Protein AF-A0A1I4LCC0-F1 (afdb_monomer_lite)

Radius of gyration: 14.6 Å; chains: 1; bounding box: 35×23×42 Å

Structure (mmCIF, N/CA/C/O backbone):
data_AF-A0A1I4LCC0-F1
#
_entry.id   AF-A0A1I4LCC0-F1
#
loop_
_atom_site.group_PDB
_atom_site.id
_atom_site.type_symbol
_atom_site.label_atom_id
_atom_site.label_alt_id
_atom_site.label_comp_id
_atom_site.label_asym_id
_atom_site.label_entity_id
_atom_site.label_seq_id
_atom_site.pdbx_PDB_ins_code
_atom_s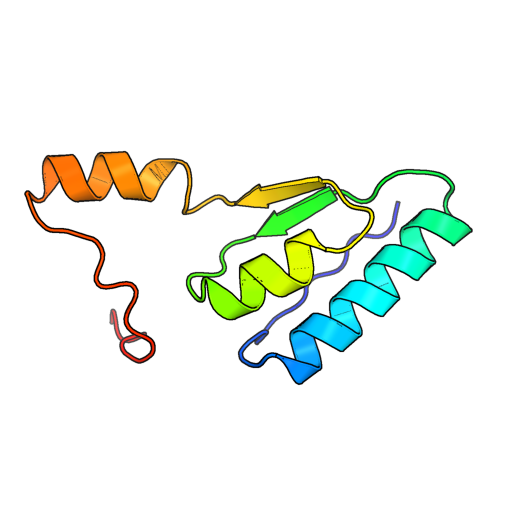ite.Cartn_x
_atom_site.Cartn_y
_atom_site.Cartn_z
_atom_site.occupancy
_atom_site.B_iso_or_equiv
_atom_site.auth_seq_id
_atom_site.auth_comp_id
_atom_site.auth_asym_id
_atom_site.auth_atom_id
_atom_site.pdbx_PDB_model_num
ATOM 1 N N . MET A 1 1 ? -0.131 11.053 16.128 1.00 66.81 1 MET A N 1
ATOM 2 C CA . MET A 1 1 ? -0.236 10.296 14.867 1.00 66.81 1 MET A CA 1
ATOM 3 C C . MET A 1 1 ? 0.967 9.372 14.796 1.00 66.81 1 MET A C 1
ATOM 5 O O . MET A 1 1 ? 2.093 9.855 14.780 1.00 66.81 1 MET A O 1
ATOM 9 N N . GLU A 1 2 ? 0.739 8.067 14.912 1.00 85.12 2 GLU A N 1
ATOM 10 C CA . GLU A 1 2 ? 1.801 7.055 14.940 1.00 85.12 2 GLU A CA 1
ATOM 11 C C . GLU A 1 2 ? 2.368 6.842 13.527 1.00 85.12 2 GLU A C 1
ATOM 13 O O . GLU A 1 2 ? 1.615 6.769 12.556 1.00 85.12 2 GLU A O 1
ATOM 18 N N . LYS A 1 3 ? 3.697 6.743 13.396 1.00 92.00 3 LYS A N 1
ATOM 19 C CA . LYS A 1 3 ? 4.359 6.396 12.132 1.00 92.00 3 LYS A CA 1
ATOM 20 C C . LYS A 1 3 ? 4.770 4.931 12.165 1.00 92.00 3 LYS A C 1
ATOM 22 O O . LYS A 1 3 ? 5.508 4.516 13.053 1.00 92.00 3 LYS A O 1
ATOM 27 N N . ILE A 1 4 ? 4.353 4.175 11.155 1.00 93.56 4 ILE A N 1
ATOM 28 C CA . ILE A 1 4 ? 4.613 2.739 11.045 1.00 93.56 4 ILE A CA 1
ATOM 29 C C . ILE A 1 4 ? 5.311 2.466 9.717 1.00 93.56 4 ILE A C 1
ATOM 31 O O . ILE A 1 4 ? 4.842 2.903 8.669 1.00 93.56 4 ILE A O 1
ATOM 35 N N . ASN A 1 5 ? 6.412 1.717 9.764 1.00 94.62 5 ASN A N 1
ATOM 36 C CA . ASN A 1 5 ? 7.041 1.167 8.568 1.00 94.62 5 ASN A CA 1
ATOM 37 C C . ASN A 1 5 ? 6.610 -0.294 8.383 1.00 94.62 5 ASN A C 1
ATOM 39 O O . ASN A 1 5 ? 6.588 -1.056 9.352 1.00 94.62 5 ASN A O 1
ATOM 43 N N . VAL A 1 6 ? 6.272 -0.683 7.154 1.00 94.25 6 VAL A N 1
ATOM 44 C CA . VAL A 1 6 ? 5.795 -2.033 6.823 1.00 94.25 6 VAL A CA 1
ATOM 45 C C . VAL A 1 6 ? 6.720 -2.646 5.770 1.00 94.25 6 VAL A C 1
ATOM 47 O O . VAL A 1 6 ? 6.444 -2.553 4.574 1.00 94.25 6 VAL A O 1
ATOM 50 N N . PRO A 1 7 ? 7.847 -3.244 6.188 1.00 92.62 7 PRO A N 1
ATOM 51 C CA . PRO A 1 7 ? 8.777 -3.865 5.259 1.00 92.62 7 PRO A CA 1
ATOM 52 C C . PRO A 1 7 ? 8.261 -5.231 4.778 1.00 92.62 7 PRO A C 1
ATOM 54 O O . PRO A 1 7 ? 7.445 -5.878 5.435 1.00 92.62 7 PRO A O 1
ATOM 57 N N . PHE A 1 8 ? 8.789 -5.696 3.642 1.00 87.94 8 PHE A N 1
ATOM 58 C CA . PHE A 1 8 ? 8.565 -7.051 3.111 1.00 87.94 8 PHE A CA 1
ATOM 59 C C . PHE A 1 8 ? 7.090 -7.410 2.859 1.00 87.94 8 PHE A C 1
ATOM 61 O O . PHE A 1 8 ? 6.659 -8.543 3.103 1.00 87.94 8 PHE A O 1
ATOM 68 N N . LEU A 1 9 ? 6.302 -6.450 2.367 1.00 93.06 9 LEU A N 1
ATOM 69 C CA . LEU A 1 9 ? 4.926 -6.682 1.937 1.00 93.06 9 LEU A CA 1
ATOM 70 C C . LEU A 1 9 ? 4.913 -7.340 0.546 1.00 93.06 9 LEU A C 1
ATOM 72 O O . LEU A 1 9 ? 4.811 -6.681 -0.483 1.00 93.06 9 LEU A O 1
ATOM 76 N N . ASP A 1 10 ? 5.094 -8.659 0.529 1.00 91.50 10 ASP A N 1
ATOM 77 C CA . ASP A 1 10 ? 5.398 -9.450 -0.671 1.00 91.50 10 ASP A CA 1
ATOM 78 C C . ASP A 1 10 ? 4.296 -10.437 -1.081 1.00 91.50 10 ASP A C 1
ATOM 80 O O . ASP A 1 10 ? 4.427 -11.080 -2.127 1.00 91.50 10 ASP A O 1
ATOM 84 N N . ASN A 1 11 ? 3.220 -10.539 -0.296 1.00 95.06 11 ASN A N 1
ATOM 85 C CA . ASN A 1 11 ? 2.090 -11.421 -0.559 1.00 95.06 11 ASN A CA 1
ATOM 86 C C . ASN A 1 11 ? 0.748 -10.831 -0.093 1.00 95.06 11 ASN A C 1
ATOM 88 O O . ASN A 1 11 ? 0.679 -9.964 0.783 1.00 95.06 11 ASN A O 1
ATOM 92 N N . ILE A 1 12 ? -0.332 -11.375 -0.657 1.00 96.75 12 ILE A N 1
ATOM 93 C CA . ILE A 1 12 ? -1.712 -10.936 -0.420 1.00 96.75 12 ILE A CA 1
ATOM 94 C C . ILE A 1 12 ? -2.152 -11.119 1.040 1.00 96.75 12 ILE A C 1
ATOM 96 O O . ILE A 1 12 ? -2.907 -10.298 1.556 1.00 96.75 12 ILE A O 1
ATOM 100 N N . ALA A 1 13 ? -1.679 -12.154 1.741 1.00 97.19 13 ALA A N 1
ATOM 101 C CA . ALA A 1 13 ? -2.059 -12.376 3.137 1.00 97.19 13 ALA A CA 1
ATOM 102 C C . ALA A 1 13 ? -1.547 -11.245 4.046 1.00 97.19 13 ALA A C 1
ATOM 104 O O . ALA A 1 13 ? -2.312 -10.701 4.846 1.00 97.19 13 ALA A O 1
ATOM 105 N N . LYS A 1 14 ? -0.288 -10.822 3.864 1.00 96.94 14 LYS A N 1
ATOM 106 C CA . LYS A 1 14 ? 0.268 -9.653 4.561 1.00 96.94 14 LYS A CA 1
ATOM 107 C C . LYS A 1 14 ? -0.473 -8.365 4.184 1.00 96.94 14 LYS A C 1
ATOM 109 O O . LYS A 1 14 ? -0.732 -7.542 5.058 1.00 96.94 14 LYS A O 1
ATOM 114 N N . ALA A 1 15 ? -0.854 -8.204 2.914 1.00 97.69 15 ALA A N 1
ATOM 115 C CA . ALA A 1 15 ? -1.624 -7.047 2.450 1.00 97.69 15 ALA A CA 1
ATOM 116 C C . ALA A 1 15 ? -2.987 -6.949 3.153 1.00 97.69 15 ALA A C 1
ATOM 118 O O . ALA A 1 15 ? -3.335 -5.898 3.686 1.00 97.69 15 ALA A O 1
ATOM 119 N N . ARG A 1 16 ? -3.720 -8.064 3.253 1.00 98.31 16 ARG A N 1
ATOM 120 C CA . ARG A 1 16 ? -5.000 -8.130 3.980 1.00 98.31 16 ARG A CA 1
ATOM 121 C C . ARG A 1 16 ? -4.837 -7.808 5.465 1.00 98.31 16 ARG A C 1
ATOM 123 O O . ARG A 1 16 ? -5.625 -7.048 6.018 1.00 98.31 16 ARG A O 1
ATOM 130 N N . ALA A 1 17 ? -3.790 -8.325 6.107 1.00 98.00 17 ALA A N 1
ATOM 131 C CA . ALA A 1 17 ? -3.498 -7.985 7.500 1.00 98.00 17 ALA A CA 1
ATOM 132 C C . ALA A 1 17 ? -3.208 -6.482 7.684 1.00 98.00 17 ALA A C 1
ATOM 134 O O . ALA A 1 17 ? -3.625 -5.880 8.678 1.00 98.00 17 ALA A O 1
ATOM 135 N N . LEU A 1 18 ? -2.528 -5.862 6.714 1.00 97.44 18 LEU A N 1
ATOM 136 C CA . LEU A 1 18 ? -2.289 -4.422 6.708 1.00 97.44 18 LEU A CA 1
ATOM 137 C C . LEU A 1 18 ? -3.589 -3.624 6.521 1.00 97.44 18 LEU A C 1
ATOM 139 O O . LEU A 1 18 ? -3.791 -2.658 7.253 1.00 97.44 18 LEU A O 1
ATOM 143 N N . VAL A 1 19 ? -4.486 -4.045 5.623 1.00 98.38 19 VAL A N 1
ATOM 144 C CA . VAL A 1 19 ? -5.820 -3.434 5.442 1.00 98.38 19 VAL A CA 1
ATOM 145 C C . VAL A 1 19 ? -6.585 -3.401 6.765 1.00 98.38 19 VAL A C 1
ATOM 147 O O . VAL A 1 19 ? -7.055 -2.345 7.187 1.00 98.38 19 VAL A O 1
ATOM 150 N N . GLU A 1 20 ? -6.631 -4.528 7.476 1.00 98.19 20 GLU A N 1
ATOM 151 C CA . GLU A 1 20 ? -7.289 -4.615 8.782 1.00 98.19 20 GLU A CA 1
ATOM 152 C C . GLU A 1 20 ? -6.671 -3.666 9.816 1.00 98.19 20 GLU A C 1
ATOM 154 O O . GLU A 1 20 ? -7.377 -3.044 10.614 1.00 98.19 20 GLU A O 1
ATOM 159 N N . ARG A 1 21 ? -5.342 -3.523 9.810 1.00 97.00 21 ARG A N 1
ATOM 160 C CA . ARG A 1 21 ? -4.635 -2.590 10.697 1.00 97.00 21 ARG A CA 1
ATOM 161 C C . ARG A 1 21 ? -4.947 -1.132 10.358 1.00 97.00 21 ARG A C 1
ATOM 163 O O . ARG A 1 21 ? -5.221 -0.356 11.271 1.00 97.00 21 ARG A O 1
ATOM 170 N N . ILE A 1 22 ? -4.941 -0.777 9.074 1.00 97.62 22 ILE A N 1
ATOM 171 C CA . ILE A 1 22 ? -5.280 0.565 8.585 1.00 97.62 22 ILE A CA 1
ATOM 172 C C . ILE A 1 22 ? -6.714 0.925 8.981 1.00 97.62 22 ILE A C 1
ATOM 174 O O . ILE A 1 22 ? -6.949 2.001 9.528 1.00 97.62 22 ILE A O 1
ATOM 178 N N . ASN A 1 23 ? -7.664 0.014 8.766 1.00 98.06 23 ASN A N 1
ATOM 179 C CA . ASN A 1 23 ? -9.070 0.235 9.102 1.00 98.06 23 ASN A CA 1
ATOM 180 C C . ASN A 1 23 ? -9.276 0.424 10.610 1.00 98.06 23 ASN A C 1
ATOM 182 O O . ASN A 1 23 ? -10.058 1.281 11.027 1.00 98.06 23 ASN A O 1
ATOM 186 N N . ARG A 1 24 ? -8.543 -0.332 11.438 1.00 97.06 24 ARG A N 1
ATOM 187 C CA . ARG A 1 24 ? -8.530 -0.127 12.893 1.00 97.06 24 ARG A CA 1
ATOM 188 C C . ARG A 1 24 ? -8.009 1.256 13.263 1.00 97.06 24 ARG A C 1
ATOM 190 O O . ARG A 1 24 ? -8.678 1.941 14.026 1.00 97.06 24 ARG A O 1
ATOM 197 N N . ALA A 1 25 ? -6.874 1.673 12.702 1.00 95.56 25 ALA A N 1
ATOM 198 C CA . ALA A 1 25 ? -6.306 2.997 12.955 1.00 95.56 25 ALA A CA 1
ATOM 199 C C . ALA A 1 25 ? -7.286 4.110 12.555 1.00 95.56 25 ALA A C 1
ATOM 201 O O . ALA A 1 25 ? -7.552 5.002 13.351 1.00 95.56 25 ALA A O 1
ATOM 202 N N . ALA A 1 26 ? -7.921 3.996 11.383 1.00 96.62 26 ALA A N 1
ATOM 203 C CA . ALA A 1 26 ? -8.931 4.952 10.932 1.00 96.62 26 ALA A CA 1
ATOM 204 C C . ALA A 1 26 ? -10.101 5.084 11.922 1.00 96.62 26 ALA A C 1
ATOM 206 O O . ALA A 1 26 ? -10.577 6.186 12.194 1.00 96.62 26 ALA A O 1
ATOM 207 N N . LYS A 1 27 ? -10.560 3.955 12.479 1.00 96.88 27 LYS A N 1
ATOM 208 C CA . LYS A 1 27 ? -11.654 3.919 13.456 1.00 96.88 27 LYS A CA 1
ATOM 209 C C . LYS A 1 27 ? -11.242 4.469 14.824 1.00 96.88 27 LYS A C 1
ATOM 211 O O . LYS A 1 27 ? -12.032 5.172 15.442 1.00 96.88 27 LYS A O 1
ATOM 216 N N . CYS A 1 28 ? -10.052 4.115 15.305 1.00 95.19 28 CYS A N 1
ATOM 217 C CA . CYS A 1 28 ? -9.546 4.529 16.614 1.00 95.19 28 CYS A CA 1
ATOM 218 C C . CYS A 1 28 ? -9.187 6.015 16.647 1.00 95.19 28 CYS A C 1
ATOM 220 O O . CYS A 1 28 ? -9.543 6.705 17.598 1.00 95.19 28 CYS A O 1
ATOM 222 N N . ASP A 1 29 ? -8.519 6.500 15.602 1.00 93.06 29 ASP A N 1
ATOM 223 C CA . ASP A 1 29 ? -8.019 7.872 15.554 1.00 93.06 29 ASP A CA 1
ATOM 224 C C . ASP A 1 29 ? -9.090 8.853 15.055 1.00 93.06 29 ASP A C 1
ATOM 226 O O . ASP A 1 29 ? -8.986 10.052 15.298 1.00 93.06 29 ASP A O 1
ATOM 230 N N . GLY A 1 30 ? -10.111 8.367 14.339 1.00 95.06 30 GLY A N 1
ATOM 231 C CA . GLY A 1 30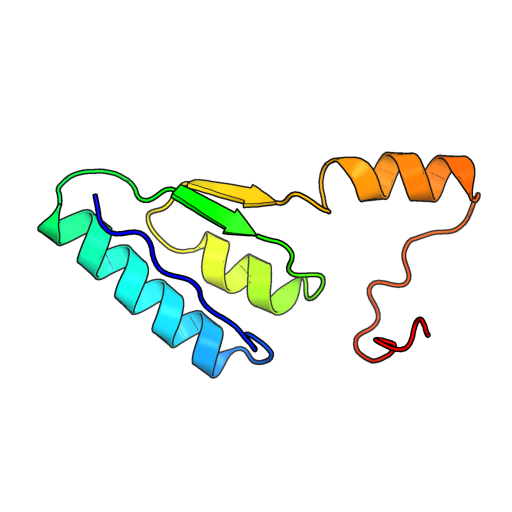 ? -11.153 9.195 13.723 1.00 95.06 30 GLY A CA 1
ATOM 232 C C . GLY A 1 30 ? -10.697 9.953 12.469 1.00 95.06 30 GLY A C 1
ATOM 233 O O . GLY A 1 30 ? -11.475 10.710 11.892 1.00 95.06 30 GLY A O 1
ATOM 234 N N . TYR A 1 31 ? -9.460 9.734 12.016 1.00 94.19 31 TYR A N 1
ATOM 235 C CA . TYR A 1 31 ? -8.883 10.351 10.822 1.00 94.19 31 TYR A CA 1
ATOM 236 C C . TYR A 1 31 ? -8.522 9.297 9.780 1.00 94.19 31 TYR A C 1
ATOM 238 O O . TYR A 1 31 ? -8.121 8.184 10.111 1.00 94.19 31 TYR A O 1
ATOM 246 N N . ARG A 1 32 ? -8.608 9.666 8.499 1.00 96.12 32 ARG A N 1
ATOM 247 C CA . ARG A 1 32 ? -8.212 8.796 7.387 1.00 96.12 32 ARG A CA 1
ATOM 248 C C . ARG A 1 32 ? -6.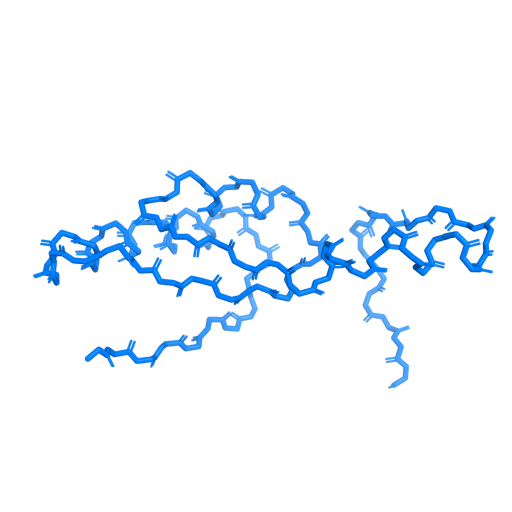677 8.655 7.344 1.00 96.12 32 ARG A C 1
ATOM 250 O O . ARG A 1 32 ? -6.011 9.664 7.108 1.00 96.12 32 ARG A O 1
ATOM 257 N N . PRO A 1 33 ? -6.093 7.452 7.527 1.00 97.25 33 PRO A N 1
ATOM 258 C CA . PRO A 1 33 ? -4.649 7.255 7.479 1.00 97.25 33 PRO A CA 1
ATOM 259 C C . PRO A 1 33 ? -4.059 7.575 6.105 1.00 97.25 33 PRO A C 1
ATOM 261 O O . PRO A 1 33 ? -4.703 7.372 5.071 1.00 97.25 33 PRO A O 1
ATOM 264 N N . LEU A 1 34 ? -2.807 8.028 6.106 1.00 96.81 34 LEU A N 1
ATOM 265 C CA . LEU A 1 34 ? -2.019 8.258 4.899 1.00 96.81 34 LEU A CA 1
ATOM 266 C C . LEU A 1 34 ? -1.042 7.097 4.717 1.00 96.81 34 LEU A C 1
ATOM 268 O O . LEU A 1 34 ? -0.261 6.789 5.618 1.00 96.81 34 LEU A O 1
ATOM 272 N N . VAL A 1 35 ? -1.089 6.460 3.553 1.00 95.94 35 VAL A N 1
ATOM 273 C CA . VAL A 1 35 ? -0.204 5.358 3.176 1.00 95.94 35 VAL A CA 1
ATOM 274 C C . VAL A 1 35 ? 0.702 5.849 2.061 1.00 95.94 35 VAL A C 1
ATOM 276 O O . VAL A 1 35 ? 0.225 6.230 0.999 1.00 95.94 35 VAL A O 1
ATOM 279 N N . PHE A 1 36 ? 2.008 5.818 2.298 1.00 94.88 36 PHE A N 1
ATOM 280 C CA . PHE A 1 36 ? 3.020 6.110 1.289 1.00 94.88 36 PHE A CA 1
ATOM 281 C C . PHE A 1 36 ? 3.607 4.782 0.820 1.00 94.88 36 PHE A C 1
ATOM 283 O O . PHE A 1 36 ? 4.114 4.013 1.638 1.00 94.88 36 PHE A O 1
ATOM 290 N N . SER A 1 37 ? 3.483 4.493 -0.471 1.00 92.25 37 SER A N 1
ATOM 291 C CA . SER A 1 37 ? 3.824 3.202 -1.058 1.00 92.25 37 SER A CA 1
ATOM 292 C C . SER A 1 37 ? 5.000 3.323 -2.020 1.00 92.25 37 SER A C 1
ATOM 294 O O . SER A 1 37 ? 5.076 4.242 -2.832 1.00 92.25 37 SER A O 1
ATOM 296 N N . THR A 1 38 ? 5.890 2.340 -1.931 1.00 89.75 38 THR A N 1
ATOM 297 C CA . THR A 1 38 ? 6.940 2.027 -2.908 1.00 89.75 38 THR A CA 1
ATOM 298 C C . THR A 1 38 ? 6.754 0.598 -3.439 1.00 89.75 38 THR A C 1
ATOM 300 O O . THR A 1 38 ? 7.706 -0.099 -3.783 1.00 89.75 38 THR A O 1
ATOM 303 N N . LEU A 1 39 ? 5.518 0.096 -3.445 1.00 89.56 39 LEU A N 1
ATOM 304 C CA . LEU A 1 39 ? 5.213 -1.246 -3.934 1.00 89.56 39 LEU A CA 1
ATOM 305 C C . LEU A 1 39 ? 5.195 -1.272 -5.458 1.00 89.56 39 LEU A C 1
ATOM 307 O O . LEU A 1 39 ? 4.538 -0.461 -6.091 1.00 89.56 39 LEU A O 1
ATOM 311 N N . LEU A 1 40 ? 5.869 -2.265 -6.035 1.00 84.44 40 LEU A N 1
ATOM 312 C CA . LEU A 1 40 ? 5.844 -2.526 -7.480 1.00 84.44 40 LEU A CA 1
ATOM 313 C C . LEU A 1 40 ? 4.800 -3.585 -7.868 1.00 84.44 40 LEU A C 1
ATOM 315 O O . LEU A 1 40 ? 4.441 -3.727 -9.034 1.00 84.44 40 LEU A O 1
ATOM 319 N N . LYS A 1 41 ? 4.336 -4.367 -6.888 1.00 87.94 41 LYS A N 1
ATOM 320 C CA . LYS A 1 41 ? 3.360 -5.442 -7.072 1.00 87.94 41 LYS A CA 1
ATOM 321 C C . LYS A 1 41 ? 1.946 -4.863 -7.070 1.00 87.94 41 LYS A C 1
ATOM 323 O O . LYS A 1 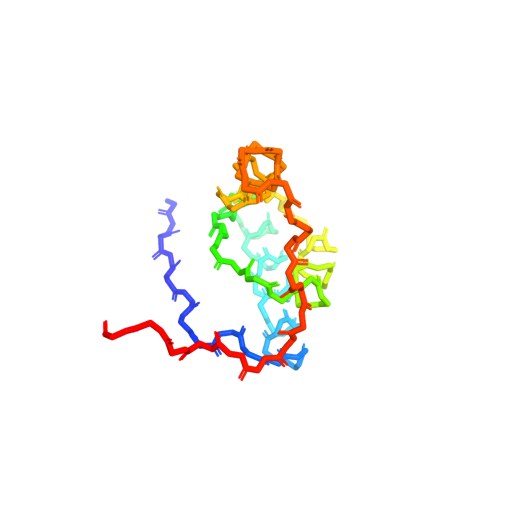41 ? 1.413 -4.536 -6.010 1.00 87.94 41 LYS A O 1
ATOM 328 N N . VAL A 1 42 ? 1.370 -4.733 -8.265 1.00 86.56 42 VAL A N 1
ATOM 329 C CA . VAL A 1 42 ? 0.045 -4.126 -8.486 1.00 86.56 42 VAL A CA 1
ATOM 330 C C . VAL A 1 42 ? -1.050 -4.869 -7.718 1.00 86.56 42 VAL A C 1
ATOM 332 O O . VAL A 1 42 ? -1.861 -4.234 -7.060 1.00 86.56 42 VAL A O 1
ATOM 335 N N . ASP A 1 43 ? -1.014 -6.201 -7.700 1.00 92.06 43 ASP A N 1
ATOM 336 C CA . ASP A 1 43 ? -1.967 -7.053 -6.975 1.00 92.06 43 ASP A CA 1
ATOM 337 C C . ASP A 1 43 ? -1.986 -6.776 -5.461 1.00 92.06 43 ASP A C 1
ATOM 339 O O . ASP A 1 43 ? -3.039 -6.744 -4.825 1.00 92.06 43 ASP A O 1
ATOM 343 N N . ILE A 1 44 ? -0.817 -6.532 -4.866 1.00 94.94 44 ILE A N 1
ATOM 344 C CA . ILE A 1 44 ? -0.702 -6.158 -3.452 1.00 94.94 44 ILE A CA 1
ATOM 345 C C . ILE A 1 44 ? -1.231 -4.741 -3.226 1.00 94.94 44 ILE A C 1
ATOM 347 O O . ILE A 1 44 ? -1.946 -4.503 -2.249 1.00 94.94 44 ILE A O 1
ATOM 351 N N . LEU A 1 45 ? -0.882 -3.804 -4.109 1.00 92.88 45 LEU A N 1
ATOM 352 C CA . LEU A 1 45 ? -1.324 -2.417 -4.013 1.00 92.88 45 LEU A CA 1
ATOM 353 C C . LEU A 1 45 ? -2.852 -2.310 -4.103 1.00 92.88 45 LEU A C 1
ATOM 355 O O . LEU A 1 45 ? -3.457 -1.627 -3.278 1.00 92.88 45 LEU A O 1
ATOM 359 N N . GLU A 1 46 ? -3.476 -3.031 -5.035 1.00 94.12 46 GLU A N 1
ATOM 360 C CA . GLU A 1 46 ? -4.933 -3.094 -5.203 1.00 94.12 46 GLU A CA 1
ATOM 361 C C . GLU A 1 46 ? -5.641 -3.542 -3.920 1.00 94.12 46 GLU A C 1
ATOM 363 O O . GLU A 1 46 ? -6.662 -2.967 -3.544 1.00 94.12 46 GLU A O 1
ATOM 368 N N . VAL A 1 47 ? -5.083 -4.515 -3.190 1.00 97.56 47 VAL A N 1
ATOM 369 C CA . VAL A 1 47 ? -5.631 -4.932 -1.889 1.00 97.56 47 VAL A CA 1
ATOM 370 C C . VAL A 1 47 ? -5.543 -3.801 -0.863 1.00 97.56 47 VAL A C 1
ATOM 372 O O . VAL A 1 47 ? -6.509 -3.552 -0.147 1.00 97.56 47 VAL A O 1
ATOM 375 N N . ILE A 1 48 ? -4.418 -3.086 -0.788 1.00 96.88 48 ILE A N 1
ATOM 376 C CA . ILE A 1 48 ? -4.244 -1.977 0.169 1.00 96.88 48 ILE A CA 1
ATOM 377 C C . ILE A 1 48 ? -5.199 -0.821 -0.141 1.00 96.88 48 ILE A C 1
ATOM 379 O O . ILE A 1 48 ? -5.735 -0.211 0.785 1.00 96.88 48 ILE A O 1
ATOM 383 N N . GLN A 1 49 ? -5.449 -0.540 -1.422 1.00 96.00 49 GLN A N 1
ATOM 384 C CA . GLN A 1 49 ? -6.371 0.513 -1.859 1.00 96.00 49 GLN A CA 1
ATOM 385 C C . GLN A 1 49 ? -7.823 0.279 -1.400 1.00 96.00 49 GLN A C 1
ATOM 387 O O . GLN A 1 49 ? -8.602 1.229 -1.359 1.00 96.00 49 GLN A O 1
ATOM 392 N N . GLN A 1 50 ? -8.181 -0.944 -0.992 1.00 97.62 50 GLN A N 1
ATOM 393 C CA . GLN A 1 50 ? -9.491 -1.261 -0.408 1.00 97.62 50 GLN A CA 1
ATOM 394 C C . GLN A 1 50 ? -9.638 -0.785 1.048 1.00 97.62 50 GLN A C 1
ATOM 396 O O . GLN A 1 50 ? -10.749 -0.763 1.579 1.00 97.62 50 GLN A O 1
ATOM 401 N N . ALA A 1 51 ? -8.544 -0.417 1.720 1.00 97.94 51 ALA A N 1
ATOM 402 C CA . ALA A 1 51 ? -8.600 0.090 3.085 1.00 97.94 51 ALA A CA 1
ATOM 403 C C . ALA A 1 51 ? -9.148 1.524 3.146 1.00 97.94 51 ALA A C 1
ATOM 405 O O . ALA A 1 51 ? -9.007 2.316 2.212 1.00 97.94 51 ALA A O 1
ATOM 406 N N . ASN A 1 52 ? -9.690 1.911 4.301 1.00 97.69 52 ASN A N 1
ATOM 407 C CA . ASN A 1 52 ? -10.108 3.281 4.588 1.00 97.69 52 ASN A CA 1
ATOM 408 C C . ASN A 1 52 ? -8.893 4.196 4.811 1.00 97.69 52 ASN A C 1
ATOM 410 O O . ASN A 1 52 ? -8.650 4.670 5.915 1.00 97.69 52 ASN A O 1
ATOM 414 N N . CYS A 1 53 ? -8.118 4.440 3.758 1.00 97.31 53 CYS A N 1
ATOM 415 C CA . CYS A 1 53 ? -6.938 5.295 3.765 1.00 97.31 53 CYS A CA 1
ATOM 416 C C . CYS A 1 53 ? -6.829 6.106 2.476 1.00 97.31 53 CYS A C 1
ATOM 418 O O . CYS A 1 53 ? -7.606 5.929 1.533 1.00 97.31 53 CYS A O 1
ATOM 420 N N . ARG A 1 54 ? -5.860 7.019 2.449 1.00 96.69 54 ARG A N 1
ATOM 421 C CA . ARG A 1 54 ? -5.377 7.647 1.223 1.00 96.69 54 ARG A CA 1
ATOM 422 C C . ARG A 1 54 ? -4.005 7.073 0.887 1.00 96.69 54 ARG A C 1
ATOM 424 O O . ARG A 1 54 ? -3.077 7.224 1.676 1.00 96.69 54 ARG A O 1
ATOM 431 N N . VAL A 1 55 ? -3.891 6.446 -0.281 1.00 94.81 55 VAL A N 1
ATOM 432 C CA . VAL A 1 55 ? -2.624 5.923 -0.803 1.00 94.81 55 VAL A CA 1
ATOM 433 C C . VAL A 1 55 ? -1.947 6.976 -1.682 1.00 94.81 55 VAL A C 1
ATOM 435 O O . VAL A 1 55 ? -2.597 7.592 -2.527 1.00 94.81 55 VAL A O 1
ATOM 438 N N . TYR A 1 56 ? -0.650 7.161 -1.464 1.00 93.12 56 TYR A N 1
ATOM 439 C CA . TYR A 1 56 ? 0.279 7.896 -2.312 1.00 93.12 56 TYR A CA 1
ATOM 440 C C . TYR A 1 56 ? 1.325 6.906 -2.813 1.00 93.12 56 TYR A C 1
ATOM 442 O O . TYR A 1 56 ? 2.168 6.450 -2.039 1.00 93.12 56 TYR A O 1
ATOM 450 N N . ASP A 1 57 ? 1.244 6.548 -4.089 1.00 88.62 57 ASP A N 1
ATOM 451 C CA . ASP A 1 57 ? 2.222 5.683 -4.738 1.00 88.62 57 ASP A CA 1
ATOM 452 C C . ASP A 1 57 ? 3.317 6.539 -5.384 1.00 88.62 57 ASP A C 1
ATOM 454 O O . ASP A 1 57 ? 3.072 7.330 -6.303 1.00 88.62 57 ASP A O 1
ATOM 458 N N . PHE A 1 58 ? 4.538 6.403 -4.867 1.00 85.06 58 PHE A N 1
ATOM 459 C CA . PHE A 1 58 ? 5.677 7.148 -5.387 1.00 85.06 58 PHE A CA 1
ATOM 460 C C . PHE A 1 58 ? 6.160 6.624 -6.733 1.00 85.06 58 PHE A C 1
ATOM 462 O O . PHE A 1 58 ? 6.732 7.402 -7.487 1.00 85.06 58 PHE A O 1
ATOM 469 N N . PHE A 1 59 ? 5.930 5.357 -7.067 1.00 81.69 59 PHE A N 1
ATOM 470 C CA . PHE A 1 59 ? 6.337 4.819 -8.358 1.00 81.69 59 PHE A CA 1
ATOM 471 C C . PHE A 1 59 ? 5.306 5.097 -9.443 1.00 81.69 59 PHE A C 1
ATOM 473 O O . PHE A 1 59 ? 5.704 5.511 -10.528 1.00 81.69 59 PHE A O 1
ATOM 480 N N . GLU A 1 60 ? 4.008 4.967 -9.165 1.00 77.25 60 GLU A N 1
ATOM 481 C CA . GLU A 1 60 ? 2.953 5.223 -10.164 1.00 77.25 60 GLU A CA 1
ATOM 482 C C . GLU A 1 60 ? 3.099 6.605 -10.825 1.00 77.25 60 GLU A C 1
ATOM 484 O O . GLU A 1 60 ? 3.005 6.732 -12.046 1.00 77.25 60 GLU A O 1
ATOM 489 N N . THR A 1 61 ? 3.431 7.621 -10.022 1.00 75.50 61 THR A N 1
ATOM 490 C CA . THR A 1 61 ? 3.614 9.005 -10.487 1.00 75.50 61 THR A CA 1
ATOM 491 C C . THR A 1 61 ? 4.730 9.144 -11.534 1.00 75.50 61 THR A C 1
ATOM 493 O O . THR A 1 61 ? 4.620 9.978 -12.431 1.00 75.50 61 THR A O 1
ATOM 496 N N . PHE A 1 62 ? 5.794 8.335 -11.456 1.00 79.94 62 PHE A N 1
ATOM 497 C CA . PHE A 1 62 ? 6.970 8.463 -12.329 1.00 79.94 62 PHE A CA 1
ATOM 498 C C . PHE A 1 62 ? 7.113 7.336 -13.355 1.00 79.94 62 PHE A C 1
ATOM 500 O O . PHE A 1 62 ? 7.781 7.544 -14.366 1.00 79.94 62 PHE A O 1
ATOM 507 N N . ILE A 1 63 ? 6.477 6.176 -13.146 1.00 78.81 63 ILE A N 1
ATOM 508 C CA . ILE A 1 63 ? 6.578 5.016 -14.048 1.00 78.81 63 ILE A CA 1
ATOM 509 C C . ILE A 1 63 ? 6.231 5.419 -15.479 1.00 78.81 63 ILE A C 1
ATOM 511 O O . ILE A 1 63 ? 7.020 5.153 -16.375 1.00 78.81 63 ILE A O 1
ATOM 515 N N . SER A 1 64 ? 5.120 6.127 -15.687 1.00 77.75 64 SER A N 1
ATOM 516 C CA . SER A 1 64 ? 4.693 6.520 -17.037 1.00 77.75 64 SER A CA 1
ATOM 517 C C . SER A 1 64 ? 5.729 7.407 -17.739 1.00 77.75 64 SER A C 1
ATOM 519 O O . SER A 1 64 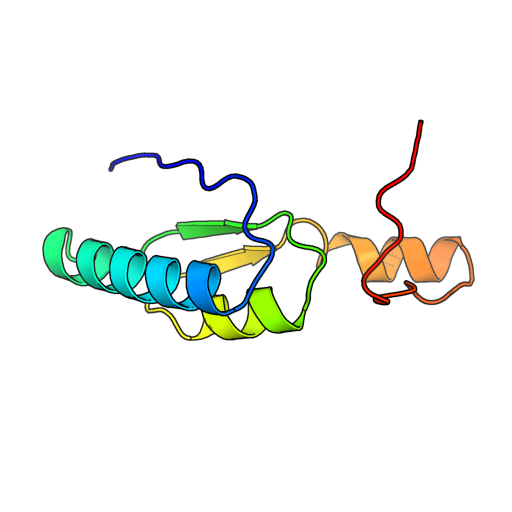? 6.023 7.212 -18.913 1.00 77.75 64 SER A O 1
ATOM 521 N N . SER A 1 65 ? 6.331 8.353 -17.008 1.00 81.81 65 SER A N 1
ATOM 522 C CA . SER A 1 65 ? 7.380 9.224 -17.552 1.00 81.81 65 SER A CA 1
ATOM 523 C C . SER A 1 65 ? 8.651 8.441 -17.892 1.00 81.81 65 SER A C 1
ATOM 525 O O . SER A 1 65 ? 9.303 8.742 -18.887 1.00 81.81 65 SER A O 1
ATOM 527 N N . ILE A 1 66 ? 9.003 7.438 -17.084 1.00 82.38 66 ILE A N 1
ATOM 528 C CA . ILE A 1 66 ? 10.173 6.580 -17.313 1.00 82.38 66 ILE A CA 1
ATOM 529 C C . ILE A 1 66 ? 9.940 5.656 -18.516 1.00 82.38 66 ILE A C 1
ATOM 531 O O . ILE A 1 66 ? 10.833 5.493 -19.342 1.00 82.38 66 ILE A O 1
ATOM 535 N N . GLU A 1 67 ? 8.744 5.075 -18.643 1.00 84.69 67 GLU A N 1
ATOM 536 C CA . GLU A 1 67 ? 8.359 4.232 -19.784 1.00 84.69 67 GLU A CA 1
ATOM 537 C C . GLU A 1 67 ? 8.446 4.996 -21.109 1.00 84.69 67 GLU A C 1
ATOM 539 O O . GLU A 1 67 ? 8.937 4.466 -22.109 1.00 84.69 67 GLU A O 1
ATOM 544 N N . GLN A 1 68 ? 7.992 6.253 -21.104 1.00 85.50 68 GLN A N 1
ATOM 545 C CA . GLN A 1 68 ? 8.076 7.140 -22.261 1.00 85.50 68 GLN A CA 1
ATOM 546 C C . GLN A 1 68 ? 9.525 7.431 -22.653 1.00 85.50 68 GLN A C 1
ATOM 548 O O . GLN A 1 68 ? 9.866 7.294 -23.827 1.00 85.50 68 GLN A O 1
ATOM 553 N N . GLU A 1 69 ? 10.372 7.784 -21.684 1.00 90.31 69 GLU A N 1
ATOM 554 C CA . GLU A 1 69 ? 11.783 8.101 -21.934 1.00 90.31 69 GLU A CA 1
ATOM 555 C C . GLU A 1 69 ? 12.564 6.882 -22.450 1.00 90.31 69 GLU A C 1
ATOM 557 O O . GLU A 1 69 ? 13.370 6.991 -23.370 1.00 90.31 69 GLU A O 1
ATOM 562 N N . LEU A 1 70 ? 12.294 5.695 -21.899 1.00 87.25 70 LEU A N 1
ATOM 563 C CA . LEU A 1 70 ? 12.980 4.458 -22.283 1.00 87.25 70 LEU A CA 1
ATOM 564 C C . LEU A 1 70 ? 12.394 3.787 -23.533 1.00 87.25 70 LEU A C 1
ATOM 566 O O . LEU A 1 70 ? 12.946 2.786 -23.989 1.00 87.25 70 LEU A O 1
ATOM 570 N N . GLN A 1 71 ? 11.276 4.292 -24.068 1.00 84.25 71 GLN A N 1
ATOM 571 C CA . GLN A 1 71 ? 10.499 3.654 -25.140 1.00 84.25 71 GLN A CA 1
ATOM 572 C C . GLN A 1 71 ? 10.185 2.172 -24.857 1.00 84.25 71 GLN A C 1
ATOM 574 O O . GLN A 1 71 ? 10.099 1.345 -25.769 1.00 84.25 71 GLN A O 1
ATOM 579 N N . GLN A 1 72 ? 10.030 1.820 -23.580 1.00 77.25 72 GLN A N 1
ATOM 580 C CA . GLN A 1 72 ? 9.795 0.454 -23.123 1.00 77.25 72 GLN A CA 1
ATOM 581 C C . GLN A 1 72 ? 8.724 0.453 -22.032 1.00 77.25 72 GLN A C 1
ATOM 583 O O . GLN A 1 72 ? 8.817 1.242 -21.092 1.00 77.25 72 GLN A O 1
ATOM 588 N N . PRO A 1 73 ? 7.721 -0.440 -22.108 1.00 69.69 73 PRO A N 1
ATOM 589 C CA . PRO A 1 73 ? 6.756 -0.579 -21.030 1.00 69.69 73 PRO A CA 1
ATOM 590 C C . PRO A 1 73 ? 7.448 -1.111 -19.773 1.00 69.69 73 PRO A C 1
ATOM 592 O O . PRO A 1 73 ? 8.358 -1.945 -19.850 1.00 69.69 73 PRO A O 1
ATOM 595 N N . SER A 1 74 ? 6.979 -0.684 -18.602 1.00 67.00 74 SER A N 1
ATOM 596 C CA . SER A 1 74 ? 7.412 -1.261 -17.342 1.00 67.00 74 SER A CA 1
ATOM 597 C C . SER A 1 74 ? 7.021 -2.726 -17.364 1.00 67.00 74 SER A C 1
ATOM 599 O O . SER A 1 74 ? 5.860 -3.111 -17.536 1.00 67.00 74 SER A O 1
ATOM 601 N N . VAL A 1 75 ? 8.024 -3.576 -17.197 1.00 60.88 75 VAL A N 1
ATOM 602 C CA . VAL A 1 75 ? 7.806 -4.997 -17.002 1.00 60.88 75 VAL A CA 1
ATOM 603 C C . VAL A 1 75 ? 7.258 -5.133 -15.583 1.00 60.88 75 VAL A C 1
ATOM 605 O O . VAL A 1 75 ? 7.998 -5.445 -14.655 1.00 60.88 75 VAL A O 1
ATOM 608 N N . ARG A 1 76 ? 5.954 -4.896 -15.375 1.00 57.31 76 ARG A N 1
ATOM 609 C CA . ARG A 1 76 ? 5.251 -5.178 -14.102 1.00 57.31 76 ARG A CA 1
ATOM 610 C C . ARG A 1 76 ? 5.170 -6.689 -13.820 1.00 57.31 76 ARG A C 1
ATOM 612 O O . ARG A 1 76 ? 4.236 -7.166 -13.182 1.00 57.31 76 ARG A O 1
ATOM 619 N N . ALA A 1 77 ? 6.136 -7.463 -14.315 1.00 44.53 77 ALA A N 1
ATOM 620 C CA . ALA A 1 77 ? 6.291 -8.866 -14.017 1.00 44.53 77 ALA A CA 1
ATOM 621 C C . ALA A 1 77 ? 6.995 -8.988 -12.669 1.00 44.53 77 ALA A C 1
ATOM 623 O O . ALA A 1 77 ? 8.154 -8.607 -12.489 1.00 44.53 77 ALA A O 1
ATOM 624 N N . ALA A 1 78 ? 6.263 -9.558 -11.722 1.00 42.19 78 ALA A N 1
ATOM 625 C CA . ALA A 1 78 ? 6.818 -10.192 -10.548 1.00 42.19 78 ALA A CA 1
ATOM 626 C C . ALA A 1 78 ? 8.130 -10.931 -10.889 1.00 42.19 78 ALA A C 1
ATOM 628 O O . ALA A 1 78 ? 8.137 -11.829 -11.727 1.00 42.19 78 ALA A O 1
ATOM 629 N N . GLY A 1 79 ? 9.232 -10.576 -10.219 1.00 39.00 79 GLY A N 1
ATOM 630 C CA . GLY A 1 79 ? 10.385 -11.477 -10.112 1.00 39.00 79 GLY A CA 1
ATOM 631 C C . GLY A 1 79 ? 11.768 -10.953 -10.492 1.00 39.00 79 GLY A C 1
ATOM 632 O O . GLY A 1 79 ? 12.700 -11.751 -10.460 1.00 39.00 79 GLY A O 1
ATOM 633 N N . ARG A 1 80 ? 11.977 -9.667 -10.802 1.00 43.62 80 ARG A N 1
ATOM 634 C CA . ARG A 1 80 ? 13.347 -9.139 -10.977 1.00 43.62 80 ARG A CA 1
ATOM 635 C C . ARG A 1 80 ? 13.628 -7.918 -10.112 1.00 43.62 80 ARG A C 1
ATOM 637 O O . ARG A 1 80 ? 13.774 -6.807 -10.599 1.00 43.62 80 ARG A O 1
ATOM 644 N N . SER A 1 81 ? 13.766 -8.166 -8.814 1.00 43.47 81 SER A N 1
ATOM 645 C CA . SER A 1 81 ? 14.449 -7.260 -7.888 1.00 43.47 81 SER A CA 1
ATOM 646 C C . SER A 1 81 ? 15.928 -7.648 -7.794 1.00 43.47 81 SER A C 1
ATOM 648 O O . SER A 1 81 ? 16.365 -8.154 -6.768 1.00 43.47 81 SER A O 1
ATOM 650 N N . HIS A 1 82 ? 16.694 -7.452 -8.866 1.00 42.94 82 HIS A N 1
ATOM 651 C CA . HIS A 1 82 ? 18.160 -7.415 -8.808 1.00 42.94 82 HIS A CA 1
ATOM 652 C C . HIS A 1 82 ? 18.641 -6.264 -9.695 1.00 42.94 82 HIS A C 1
ATOM 654 O O . HIS A 1 82 ? 18.885 -6.434 -10.886 1.00 42.94 82 HIS A O 1
ATOM 660 N N . GLY A 1 83 ? 18.712 -5.077 -9.099 1.00 44.97 83 GLY A N 1
ATOM 661 C CA . GLY A 1 83 ? 19.7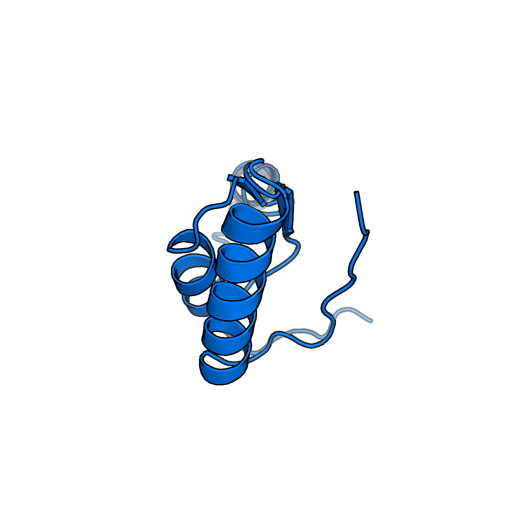16 -4.080 -9.457 1.00 44.97 83 GLY A CA 1
ATOM 662 C C . GLY A 1 83 ? 20.781 -4.135 -8.364 1.00 44.97 83 GLY A C 1
ATOM 663 O O . GLY A 1 83 ? 20.394 -4.271 -7.205 1.00 44.97 83 GLY A O 1
ATOM 664 N N . LEU A 1 84 ? 22.055 -4.145 -8.773 1.00 36.22 84 LEU A N 1
ATOM 665 C CA . LEU A 1 84 ? 23.275 -4.296 -7.961 1.00 36.22 84 LEU A CA 1
ATOM 666 C C . LEU A 1 84 ? 23.197 -3.762 -6.521 1.00 36.22 84 LEU A C 1
ATOM 668 O O . LEU A 1 84 ? 22.758 -2.603 -6.346 1.00 36.22 84 LEU A O 1
#

Sequence (84 aa):
MEKINVPFLDNIAKARALVERINRAAKCDGYRPLVFSTLLKVDILEVIQQANCRVYDFFETFISSIEQELQQPSVRAAGRSHGL

Secondary structure (DSSP, 8-state):
----------SHHHHHHHHHHHHHHHHHHSSPPEEEE----HHHHHHHHTSSSEEEETTHHHHHHHHHHHTS-----TT-----

InterPro domains:
  IPR005177 Bifunctional kinase-pyrophosphorylase [PF03618] (3-83)

pLDDT: mean 85.51, std 16.61, range [36.22, 98.38]

Foldseek 3Di:
DDDDDDPDLPDQVSLLVVLVVQQVCCVVVVHAAEAEDQDLQVVSVVSNVPHSHHYDYPCVVCQVVVCVVVVHHPPSDPDDPDDD

Organism: NCBI:txid44574